Protein AF-A0AAV3RYH8-F1 (afdb_monomer_lite)

pLDDT: mean 80.24, std 12.58, range [38.59, 91.19]

Secondary structure (DSSP, 8-state):
-----TTS-SSSPPP--SS-HHHHHHHHHHHHHHH-HHHHHHHHH-----EEEETTEEEEPPGGG----

Organism: Lithospermum erythrorhizon (NCBI:txid34254)

Sequence (69 aa):
MEGFREGGSTARPPVLDGTNYAYWKARMTAFLKSMDTTTLKVVRAGWIAPTFDNEGLATVKPEDDWTEE

Radius of gyration: 17.51 Å; chains: 1; bounding box: 36×20×57 Å

Structure (mmCIF, N/CA/C/O backbone):
data_AF-A0AAV3RYH8-F1
#
_entry.id   AF-A0AAV3RYH8-F1
#
loop_
_atom_site.group_PDB
_atom_site.id
_atom_site.type_symbol
_atom_site.label_atom_id
_atom_site.label_alt_id
_atom_site.label_comp_id
_atom_site.label_asym_id
_atom_site.label_entity_id
_atom_site.label_seq_id
_atom_site.pdbx_PDB_ins_code
_atom_site.Cartn_x
_atom_site.Cartn_y
_atom_site.Cartn_z
_atom_site.occupancy
_atom_site.B_iso_or_equiv
_atom_site.auth_seq_id
_atom_site.auth_comp_id
_atom_site.auth_asym_id
_atom_site.auth_atom_id
_atom_site.pdbx_PDB_model_num
ATOM 1 N N . MET A 1 1 ? 3.392 3.345 -34.616 1.00 38.59 1 MET A N 1
ATOM 2 C CA . MET A 1 1 ? 2.646 4.073 -33.573 1.00 38.59 1 MET A CA 1
ATOM 3 C C . MET A 1 1 ? 3.253 3.618 -32.257 1.00 38.59 1 MET A C 1
ATOM 5 O O . MET A 1 1 ? 2.896 2.558 -31.770 1.00 38.59 1 MET A O 1
ATOM 9 N N . GLU A 1 2 ? 4.303 4.305 -31.804 1.00 42.69 2 GLU A N 1
ATOM 10 C CA . GLU A 1 2 ? 5.016 3.948 -30.571 1.00 42.69 2 GLU A CA 1
ATOM 11 C C . GLU A 1 2 ? 4.061 4.245 -29.410 1.00 42.69 2 GLU A C 1
ATOM 13 O O . GLU A 1 2 ? 3.784 5.408 -29.108 1.00 42.69 2 GLU A O 1
ATOM 18 N N . GLY A 1 3 ? 3.453 3.195 -28.853 1.00 52.16 3 GLY A N 1
ATOM 19 C CA . GLY A 1 3 ? 2.555 3.311 -27.712 1.00 52.16 3 GLY A CA 1
ATOM 20 C C . GLY A 1 3 ? 3.279 4.037 -26.586 1.00 52.16 3 GLY A C 1
ATOM 21 O O . GLY A 1 3 ? 4.449 3.760 -26.328 1.00 52.16 3 GLY A O 1
ATOM 22 N N . PHE A 1 4 ? 2.602 5.007 -25.967 1.00 50.97 4 PHE A N 1
ATOM 23 C CA . PHE A 1 4 ? 3.087 5.723 -24.789 1.00 50.97 4 PHE A CA 1
ATOM 24 C C . PHE A 1 4 ? 3.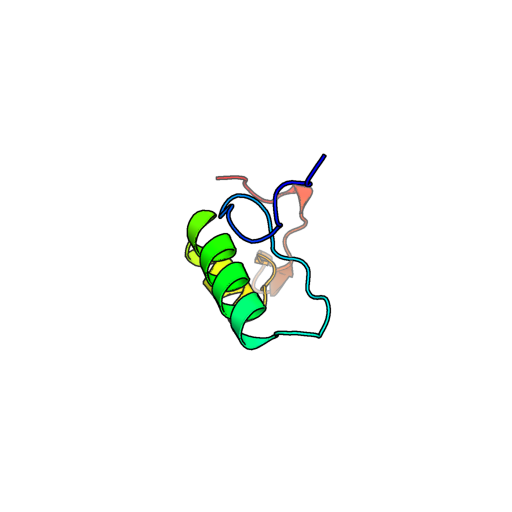798 4.742 -23.857 1.00 50.97 4 PHE A C 1
ATOM 26 O O . PHE A 1 4 ? 3.140 3.885 -23.274 1.00 50.97 4 PHE A O 1
ATOM 33 N N . ARG A 1 5 ? 5.128 4.854 -23.752 1.00 54.81 5 ARG A N 1
ATOM 34 C CA . ARG A 1 5 ? 5.936 4.021 -22.861 1.00 54.81 5 ARG A CA 1
ATOM 35 C C . ARG A 1 5 ? 5.325 4.111 -21.465 1.00 54.81 5 ARG A C 1
ATOM 37 O O . ARG A 1 5 ? 5.349 5.175 -20.836 1.00 54.81 5 ARG A O 1
ATOM 44 N N . GLU A 1 6 ? 4.706 3.022 -21.022 1.00 58.50 6 GLU A N 1
ATOM 45 C CA . GLU A 1 6 ? 4.217 2.879 -19.658 1.00 58.50 6 GLU A CA 1
ATOM 46 C C . GLU A 1 6 ? 5.387 3.183 -18.717 1.00 58.50 6 GLU A C 1
ATOM 48 O O . GLU A 1 6 ? 6.480 2.648 -18.877 1.00 58.50 6 GLU A O 1
ATOM 53 N N . GLY A 1 7 ? 5.199 4.127 -17.790 1.00 53.09 7 GLY A N 1
ATOM 54 C CA . GLY A 1 7 ? 6.266 4.543 -16.870 1.00 53.09 7 GLY A CA 1
ATOM 55 C C . GLY A 1 7 ? 6.486 6.049 -16.734 1.00 53.09 7 GLY A C 1
ATOM 56 O O . GLY A 1 7 ? 7.229 6.458 -15.849 1.00 53.09 7 GLY A O 1
ATOM 57 N N . GLY A 1 8 ? 5.825 6.893 -17.537 1.00 55.59 8 GLY A N 1
ATOM 58 C CA . GLY A 1 8 ? 5.848 8.356 -17.354 1.00 55.59 8 GLY A CA 1
ATOM 59 C C . GLY A 1 8 ? 4.768 8.882 -16.398 1.00 55.59 8 GLY A C 1
ATOM 60 O O . GLY A 1 8 ? 5.038 9.705 -15.526 1.00 55.59 8 GLY A O 1
ATOM 61 N N . SER A 1 9 ? 3.550 8.343 -16.485 1.00 61.75 9 SER A N 1
ATOM 62 C CA . SER A 1 9 ? 2.376 8.850 -15.759 1.00 61.75 9 SER A CA 1
ATOM 63 C C . SER A 1 9 ? 2.346 8.428 -14.287 1.00 61.75 9 SER A C 1
ATOM 65 O O . SER A 1 9 ? 2.472 7.244 -13.982 1.00 61.75 9 SER A O 1
ATOM 67 N N . THR A 1 10 ? 2.162 9.383 -13.375 1.00 64.06 10 THR A N 1
ATOM 68 C CA . THR A 1 10 ? 1.825 9.125 -11.961 1.00 64.06 10 THR A CA 1
ATOM 69 C C . THR A 1 10 ? 0.343 8.817 -11.760 1.00 64.06 10 THR A C 1
ATOM 71 O O . THR A 1 10 ? -0.040 8.461 -10.660 1.00 64.06 10 THR A O 1
ATOM 74 N N . ALA A 1 11 ? -0.481 8.932 -12.806 1.00 65.81 11 ALA A N 1
ATOM 75 C CA . ALA A 1 11 ? -1.922 8.689 -12.754 1.00 65.81 11 ALA A CA 1
ATOM 76 C C . ALA A 1 11 ? -2.311 7.256 -13.152 1.00 65.81 11 ALA A C 1
ATOM 78 O O . ALA A 1 11 ? -3.483 6.900 -13.088 1.00 65.81 11 ALA A O 1
ATOM 79 N N . ARG A 1 12 ? -1.354 6.427 -13.590 1.00 78.56 12 ARG A N 1
ATOM 80 C CA . ARG A 1 12 ? -1.590 5.020 -13.939 1.00 78.56 12 ARG A CA 1
ATOM 81 C C . ARG A 1 12 ? -0.655 4.111 -13.140 1.00 78.56 12 ARG A C 1
ATOM 83 O O . ARG A 1 12 ? 0.539 4.420 -13.068 1.00 78.56 12 ARG A O 1
ATOM 90 N N . PRO A 1 13 ? -1.160 3.010 -12.561 1.00 80.19 13 PRO A N 1
ATOM 91 C CA . PRO A 1 13 ? -0.321 2.081 -11.820 1.00 80.19 13 PRO A CA 1
ATOM 92 C C . PRO A 1 13 ? 0.665 1.380 -12.772 1.00 80.19 13 PRO A C 1
ATOM 94 O O . PRO A 1 13 ? 0.277 1.001 -13.878 1.00 80.19 13 PRO A O 1
ATOM 97 N N . PRO A 1 14 ? 1.942 1.208 -12.385 1.00 85.12 14 PRO A N 1
ATOM 98 C CA . PRO A 1 14 ? 2.908 0.464 -13.190 1.00 85.12 14 PRO A CA 1
ATOM 99 C C . PRO A 1 14 ? 2.627 -1.047 -13.163 1.00 85.12 14 PRO A C 1
ATOM 101 O O . PRO A 1 14 ? 2.355 -1.618 -12.104 1.00 85.12 14 PRO A O 1
ATOM 104 N N . VAL A 1 15 ? 2.774 -1.708 -14.313 1.00 86.19 15 VAL A N 1
ATOM 105 C CA . VAL A 1 15 ? 2.673 -3.171 -14.440 1.00 86.19 15 VAL A CA 1
ATOM 106 C C . VAL A 1 15 ? 3.911 -3.841 -13.843 1.00 86.19 15 VAL A C 1
ATOM 108 O O . VAL A 1 15 ? 5.036 -3.413 -14.101 1.00 86.19 15 VAL A O 1
ATOM 111 N N . LEU A 1 16 ? 3.710 -4.886 -13.034 1.00 87.06 16 LEU A N 1
ATOM 112 C CA . LEU A 1 16 ? 4.794 -5.736 -12.540 1.00 87.06 16 LEU A CA 1
ATOM 113 C C . LEU A 1 16 ? 5.040 -6.864 -13.549 1.00 87.06 16 LEU A C 1
ATOM 115 O O . LEU A 1 16 ? 4.306 -7.845 -13.574 1.00 87.06 16 LEU A O 1
ATOM 119 N N . ASP A 1 17 ? 6.071 -6.713 -14.374 1.00 87.94 17 ASP A N 1
ATOM 120 C CA . ASP A 1 17 ? 6.451 -7.660 -15.435 1.00 87.94 17 ASP A CA 1
ATOM 121 C C . ASP A 1 17 ? 7.606 -8.603 -15.035 1.00 87.94 17 ASP A C 1
ATOM 123 O O . ASP A 1 17 ? 7.997 -9.485 -15.794 1.00 87.94 17 ASP A O 1
ATOM 127 N N . GLY A 1 18 ? 8.170 -8.408 -13.838 1.00 83.00 18 GLY A N 1
ATOM 128 C CA . GLY A 1 18 ? 9.267 -9.208 -13.291 1.00 83.00 18 GLY A CA 1
ATOM 129 C C . GLY A 1 18 ? 10.673 -8.803 -13.750 1.00 83.00 18 GLY A C 1
ATOM 130 O O . GLY A 1 18 ? 11.640 -9.371 -13.246 1.00 83.00 18 GLY A O 1
ATOM 131 N N . THR A 1 19 ? 10.832 -7.816 -14.640 1.00 86.31 19 THR A N 1
ATOM 132 C CA . THR A 1 19 ? 12.153 -7.472 -15.203 1.00 86.31 19 THR A CA 1
ATOM 133 C C . THR A 1 19 ? 12.908 -6.415 -14.394 1.00 86.31 19 THR A C 1
ATOM 135 O O . THR A 1 19 ? 14.139 -6.434 -14.347 1.00 86.31 19 THR A O 1
ATOM 138 N N . ASN A 1 20 ? 12.203 -5.501 -13.713 1.00 88.56 20 ASN A N 1
ATOM 139 C CA . ASN A 1 20 ? 12.831 -4.446 -12.914 1.00 88.56 20 ASN A CA 1
ATOM 140 C C . ASN A 1 20 ? 12.004 -4.065 -11.678 1.00 88.56 20 ASN A C 1
ATOM 142 O O . ASN A 1 20 ? 11.333 -3.0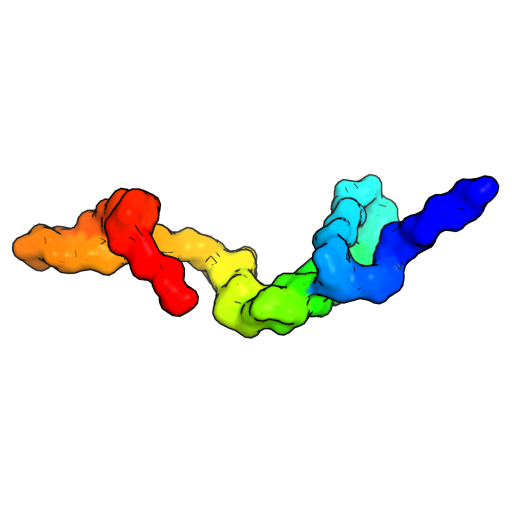29 -11.624 1.00 88.56 20 ASN A O 1
ATOM 146 N N . TYR A 1 21 ? 12.098 -4.896 -10.639 1.00 89.81 21 TYR A N 1
ATOM 147 C CA . TYR A 1 21 ? 11.374 -4.678 -9.387 1.00 89.81 21 TYR A CA 1
ATOM 148 C C . TYR A 1 21 ? 11.726 -3.349 -8.701 1.00 89.81 21 TYR A C 1
ATOM 150 O O . TYR A 1 21 ? 10.847 -2.695 -8.144 1.00 89.81 21 TYR A O 1
ATOM 158 N N . ALA A 1 22 ? 12.991 -2.913 -8.745 1.00 91.19 22 ALA A N 1
ATOM 159 C CA . ALA A 1 22 ? 13.406 -1.658 -8.115 1.00 91.19 22 ALA A CA 1
ATOM 160 C C . ALA A 1 22 ? 12.729 -0.443 -8.770 1.00 91.19 22 ALA A C 1
ATOM 162 O O . ALA A 1 22 ? 12.187 0.420 -8.073 1.00 91.19 22 ALA A O 1
ATOM 163 N N . TYR A 1 23 ? 12.702 -0.412 -10.105 1.00 87.81 23 TYR A N 1
ATOM 164 C CA . TYR A 1 23 ? 11.998 0.613 -10.869 1.00 87.81 23 TYR A CA 1
ATOM 165 C C . TYR A 1 23 ? 10.488 0.561 -10.624 1.00 87.81 23 TYR A C 1
ATOM 167 O O . TYR A 1 23 ? 9.884 1.584 -10.289 1.00 87.81 23 TYR A O 1
ATOM 175 N N . TRP A 1 24 ? 9.890 -0.633 -10.700 1.00 89.75 24 TRP A N 1
ATOM 176 C CA . TRP A 1 24 ? 8.469 -0.835 -10.418 1.00 89.75 24 TRP A CA 1
ATOM 177 C C . TRP A 1 24 ? 8.091 -0.337 -9.019 1.00 89.75 24 TRP A C 1
ATOM 179 O O . TRP A 1 24 ? 7.153 0.445 -8.869 1.00 89.75 24 TRP A O 1
ATOM 189 N N . LYS A 1 25 ? 8.870 -0.699 -7.994 1.00 89.88 25 LYS A N 1
ATOM 190 C CA . LYS A 1 25 ? 8.637 -0.300 -6.601 1.00 89.88 25 LYS A CA 1
ATOM 191 C C . LYS A 1 25 ? 8.683 1.216 -6.429 1.00 89.88 25 LYS A C 1
ATOM 193 O O . LYS A 1 25 ? 7.838 1.774 -5.724 1.00 89.88 25 LYS A O 1
ATOM 198 N N . ALA A 1 26 ? 9.642 1.894 -7.062 1.00 90.31 26 ALA A N 1
ATOM 199 C CA . ALA A 1 26 ? 9.742 3.351 -7.014 1.00 90.31 26 ALA A CA 1
ATOM 200 C C . ALA A 1 26 ? 8.520 4.022 -7.666 1.00 90.31 26 ALA A C 1
ATOM 202 O O . ALA A 1 26 ? 7.924 4.925 -7.075 1.00 90.31 26 ALA A O 1
ATOM 203 N N . ARG A 1 27 ? 8.097 3.534 -8.840 1.00 88.81 27 ARG A N 1
ATOM 204 C CA . ARG A 1 27 ? 6.921 4.040 -9.566 1.00 88.81 27 ARG A CA 1
ATOM 205 C C . ARG A 1 27 ? 5.614 3.774 -8.821 1.00 88.81 27 ARG A C 1
ATOM 207 O O . ARG A 1 27 ? 4.814 4.692 -8.686 1.00 88.81 27 ARG A O 1
ATOM 214 N N . MET A 1 28 ? 5.426 2.571 -8.285 1.00 89.75 28 MET A N 1
ATOM 215 C CA . MET A 1 28 ? 4.235 2.204 -7.514 1.00 89.75 28 MET A CA 1
ATOM 216 C C . MET A 1 28 ? 4.147 3.028 -6.226 1.00 89.75 28 MET A C 1
ATOM 218 O O . MET A 1 28 ? 3.089 3.541 -5.881 1.00 89.75 28 MET A O 1
ATOM 222 N N . THR A 1 29 ? 5.280 3.257 -5.553 1.00 89.25 29 THR A N 1
ATOM 223 C CA . THR A 1 29 ? 5.323 4.147 -4.384 1.00 89.25 29 THR A CA 1
ATOM 224 C C . THR A 1 29 ? 4.913 5.577 -4.748 1.00 89.25 29 THR A C 1
ATOM 226 O O . THR A 1 29 ? 4.180 6.204 -3.989 1.00 89.25 29 THR A O 1
ATOM 229 N N . ALA A 1 30 ? 5.376 6.109 -5.885 1.00 88.88 30 ALA A N 1
ATOM 230 C CA . ALA A 1 30 ? 5.000 7.447 -6.343 1.00 88.88 30 ALA A CA 1
ATOM 231 C C . ALA A 1 30 ? 3.513 7.540 -6.731 1.00 88.88 30 ALA A C 1
ATOM 233 O O . ALA A 1 30 ? 2.857 8.504 -6.349 1.00 88.88 30 ALA A O 1
ATOM 234 N N . PHE A 1 31 ? 2.984 6.522 -7.419 1.00 87.25 31 PHE A N 1
ATOM 235 C CA . PHE A 1 31 ? 1.564 6.398 -7.762 1.00 87.25 31 PHE A CA 1
ATOM 236 C C . PHE A 1 31 ? 0.682 6.427 -6.503 1.00 87.25 31 PHE A C 1
ATOM 238 O O . PHE A 1 31 ? -0.166 7.307 -6.370 1.00 87.25 31 PHE A O 1
ATOM 245 N N . LEU A 1 32 ? 0.960 5.564 -5.518 1.00 88.75 32 LEU A N 1
ATOM 246 C CA . LEU A 1 32 ? 0.198 5.515 -4.262 1.00 88.75 32 LEU A CA 1
ATOM 247 C C . LEU A 1 32 ? 0.270 6.837 -3.484 1.00 88.75 32 LEU A C 1
ATOM 249 O O . LEU A 1 32 ? -0.741 7.293 -2.967 1.00 88.75 32 LEU A O 1
ATOM 253 N N . LYS A 1 33 ? 1.441 7.491 -3.439 1.00 85.69 33 LYS A N 1
ATOM 254 C CA . LYS A 1 33 ? 1.581 8.818 -2.810 1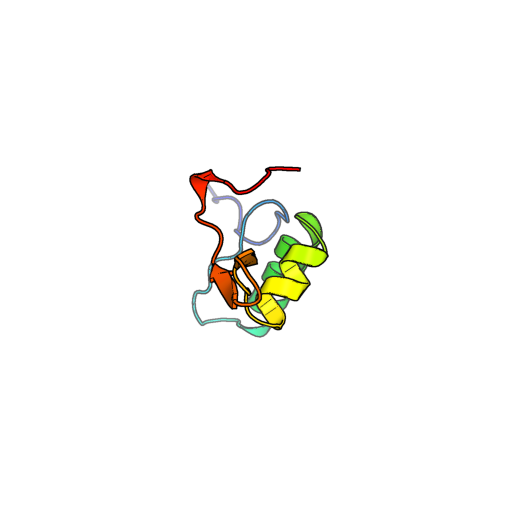.00 85.69 33 LYS A CA 1
ATOM 255 C C . LYS A 1 33 ? 0.783 9.911 -3.515 1.00 85.69 33 LYS A C 1
ATOM 257 O O . LYS A 1 33 ? 0.394 10.861 -2.850 1.00 85.69 33 LYS A O 1
ATOM 262 N N . SER A 1 34 ? 0.610 9.816 -4.835 1.00 85.38 34 SER A N 1
ATOM 263 C CA . SER A 1 34 ? -0.180 10.790 -5.594 1.00 85.38 34 SER A CA 1
ATOM 264 C C . SER A 1 34 ? -1.686 10.619 -5.418 1.00 85.38 34 SER A C 1
ATOM 266 O O . SER A 1 34 ? -2.410 11.577 -5.656 1.00 85.38 34 SER A O 1
ATOM 268 N N . MET A 1 35 ? -2.142 9.435 -4.992 1.00 84.62 35 MET A N 1
ATOM 269 C CA . MET A 1 35 ? -3.529 9.221 -4.581 1.00 84.62 35 MET A CA 1
ATOM 270 C C . MET A 1 35 ? -3.753 9.834 -3.204 1.00 84.62 35 MET A C 1
ATOM 272 O O . MET A 1 35 ? -4.499 10.794 -3.070 1.00 84.62 35 MET A O 1
ATOM 276 N N . ASP A 1 36 ? -3.068 9.293 -2.195 1.00 83.94 36 ASP A N 1
ATOM 277 C CA . ASP A 1 36 ? -3.131 9.784 -0.828 1.00 83.94 36 ASP A CA 1
ATOM 278 C C . ASP A 1 36 ? -2.033 9.125 0.038 1.00 83.94 36 ASP A C 1
ATOM 280 O O . ASP A 1 36 ? -1.614 7.978 -0.157 1.00 83.94 36 ASP A O 1
ATOM 284 N N . THR A 1 37 ? -1.533 9.859 1.033 1.00 80.44 37 THR A N 1
ATOM 285 C CA . THR A 1 37 ? -0.461 9.362 1.908 1.00 80.44 37 THR A CA 1
ATOM 286 C C . THR A 1 37 ? -0.925 8.269 2.871 1.00 80.44 37 THR A C 1
ATOM 288 O O . THR A 1 37 ? -0.107 7.429 3.263 1.00 80.44 37 THR A O 1
ATOM 291 N N . THR A 1 38 ? -2.212 8.237 3.225 1.00 83.94 38 THR A N 1
ATOM 292 C CA . THR A 1 38 ? -2.849 7.169 4.010 1.00 83.94 38 THR A CA 1
ATOM 293 C C . THR A 1 38 ? -2.943 5.893 3.185 1.00 83.94 38 THR A C 1
ATOM 295 O O . THR A 1 38 ? -2.576 4.833 3.688 1.00 83.94 38 THR A O 1
ATOM 298 N N . THR A 1 39 ? -3.259 5.992 1.891 1.00 84.06 39 THR A N 1
ATOM 299 C CA . THR A 1 39 ? -3.265 4.843 0.963 1.00 84.06 39 THR A CA 1
ATOM 300 C C . THR A 1 39 ? -1.919 4.106 0.953 1.00 84.06 39 THR A C 1
ATOM 302 O O . THR A 1 39 ? -1.867 2.884 1.106 1.00 84.06 39 THR A O 1
ATOM 305 N N . LEU A 1 40 ? -0.789 4.823 0.863 1.00 84.50 40 LEU A N 1
ATOM 306 C CA . LEU A 1 40 ? 0.535 4.183 0.937 1.00 84.50 40 LEU A CA 1
ATOM 307 C C . LEU A 1 40 ? 0.787 3.504 2.297 1.00 84.50 40 LEU A C 1
ATOM 309 O O . LEU A 1 40 ? 1.425 2.449 2.346 1.00 84.50 40 LEU A O 1
ATOM 313 N N . LYS A 1 41 ? 0.343 4.115 3.402 1.00 85.19 41 LYS A N 1
ATOM 314 C CA . LYS A 1 41 ? 0.501 3.539 4.747 1.00 85.19 41 LYS A CA 1
ATOM 315 C C . LYS A 1 41 ? -0.299 2.244 4.879 1.00 85.19 41 LYS A C 1
ATOM 317 O O . LYS A 1 41 ? 0.269 1.257 5.332 1.00 85.19 41 LYS A O 1
ATOM 322 N N . VAL A 1 42 ? -1.548 2.234 4.412 1.00 87.56 42 VAL A N 1
ATOM 323 C CA . VAL A 1 42 ? -2.438 1.063 4.391 1.00 87.56 42 VAL A CA 1
ATOM 324 C C . VAL A 1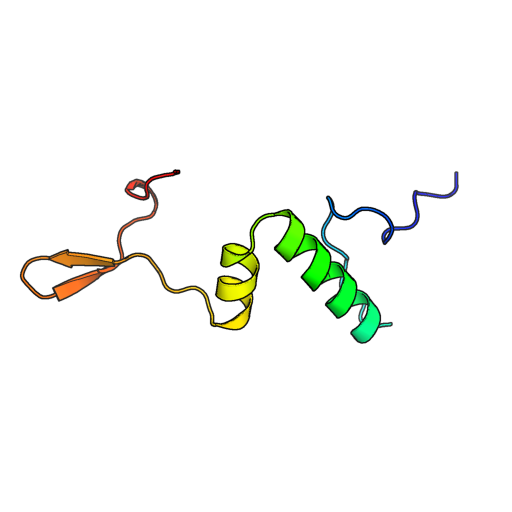 42 ? -1.812 -0.090 3.606 1.00 87.56 42 VAL A C 1
ATOM 326 O O . VAL A 1 42 ? -1.702 -1.198 4.120 1.00 87.56 42 VAL A O 1
ATOM 329 N N . VAL A 1 43 ? -1.293 0.171 2.403 1.00 86.38 43 VAL A N 1
ATOM 330 C CA . VAL A 1 43 ? -0.632 -0.864 1.585 1.00 86.38 43 VAL A CA 1
ATOM 331 C C . VAL A 1 43 ? 0.615 -1.438 2.273 1.00 86.38 43 VAL A C 1
ATOM 333 O O . VAL A 1 43 ? 0.921 -2.616 2.112 1.00 86.38 43 VAL A O 1
ATOM 336 N N . ARG A 1 44 ? 1.355 -0.628 3.043 1.00 85.00 44 ARG A N 1
ATOM 337 C CA . ARG A 1 44 ? 2.570 -1.074 3.751 1.00 85.00 44 ARG A CA 1
ATOM 338 C C . ARG A 1 44 ? 2.288 -1.816 5.052 1.00 85.00 44 ARG A C 1
ATOM 340 O O . ARG A 1 44 ? 3.009 -2.758 5.361 1.00 85.00 44 ARG A O 1
ATOM 347 N N . ALA A 1 45 ? 1.322 -1.342 5.830 1.00 88.19 45 ALA A N 1
ATOM 348 C CA . ALA A 1 45 ? 0.983 -1.900 7.136 1.00 88.19 45 ALA A CA 1
ATOM 349 C C . ALA A 1 45 ? 0.044 -3.113 7.034 1.00 88.19 45 ALA A C 1
ATOM 351 O O . ALA A 1 45 ? -0.051 -3.887 7.981 1.00 88.19 45 ALA A O 1
ATOM 352 N N . GLY A 1 46 ? -0.609 -3.288 5.884 1.00 84.06 46 GLY A N 1
ATOM 353 C CA . GLY A 1 46 ? -1.765 -4.159 5.747 1.00 84.06 46 GLY A CA 1
ATOM 354 C C . GLY A 1 46 ? -3.035 -3.356 6.009 1.00 84.06 46 GLY A C 1
ATOM 355 O O . GLY A 1 46 ? -3.104 -2.544 6.934 1.00 84.06 46 GLY A O 1
ATOM 356 N N . TRP A 1 47 ? -4.033 -3.550 5.154 1.00 84.88 47 TRP A N 1
ATOM 357 C CA . TRP A 1 47 ? -5.339 -2.944 5.356 1.00 84.88 47 TRP A CA 1
ATOM 358 C C . TRP A 1 47 ? -6.045 -3.595 6.546 1.00 84.88 47 TRP A C 1
ATOM 360 O O . TRP A 1 47 ? -6.018 -4.815 6.700 1.00 84.88 47 TRP A O 1
ATOM 370 N N . ILE A 1 48 ? -6.661 -2.762 7.383 1.00 82.19 48 ILE A N 1
ATOM 371 C CA . ILE A 1 48 ? -7.473 -3.182 8.524 1.00 82.19 48 ILE A CA 1
ATOM 372 C C . ILE A 1 48 ? -8.892 -2.709 8.239 1.00 82.19 48 ILE A C 1
ATOM 374 O O . ILE A 1 48 ? -9.105 -1.520 7.996 1.00 82.19 48 ILE A O 1
ATOM 378 N N . ALA A 1 49 ? -9.841 -3.643 8.256 1.00 83.88 49 ALA A N 1
ATOM 379 C CA . ALA A 1 49 ? -11.242 -3.323 8.038 1.00 83.88 49 ALA A CA 1
ATOM 380 C C . ALA A 1 49 ? -11.753 -2.358 9.121 1.00 83.88 49 ALA A C 1
ATOM 382 O O . ALA A 1 49 ? -11.401 -2.534 10.293 1.00 83.88 49 ALA A O 1
ATOM 383 N N . PRO A 1 50 ? -12.586 -1.360 8.772 1.00 84.94 50 PRO A N 1
ATOM 384 C CA . PRO A 1 50 ? -13.219 -0.514 9.769 1.00 84.94 50 PRO A CA 1
ATOM 385 C C . PRO A 1 50 ? -14.072 -1.377 10.696 1.00 84.94 50 PRO A C 1
ATOM 387 O O . PRO A 1 50 ? -14.800 -2.261 10.243 1.00 84.94 50 PRO A O 1
ATOM 390 N N . THR A 1 51 ? -14.004 -1.111 11.995 1.00 89.50 51 THR A N 1
ATOM 391 C CA . THR A 1 51 ? -14.830 -1.784 13.000 1.00 89.50 51 THR A CA 1
ATOM 392 C C . THR A 1 51 ? -15.705 -0.776 13.720 1.00 89.50 51 THR A C 1
ATOM 394 O O . THR A 1 51 ? -15.291 0.365 13.929 1.00 89.50 51 THR A O 1
ATOM 397 N N . PHE A 1 52 ? -16.889 -1.204 14.141 1.00 86.56 52 PHE A N 1
ATOM 398 C CA . PHE A 1 52 ? -17.723 -0.462 15.080 1.00 86.56 52 PHE A CA 1
ATOM 399 C C . PHE A 1 52 ? -17.813 -1.222 16.405 1.00 86.56 52 PHE A C 1
ATOM 401 O O . PHE A 1 52 ? -17.611 -2.437 16.445 1.00 86.56 52 PHE A O 1
ATOM 408 N N . ASP A 1 53 ? -18.064 -0.492 17.490 1.00 87.94 53 ASP A N 1
ATOM 409 C CA . ASP A 1 53 ? -18.341 -1.109 18.783 1.00 87.94 53 ASP A CA 1
ATOM 410 C C . ASP A 1 53 ? -19.793 -1.585 18.804 1.00 87.94 53 ASP A C 1
ATOM 412 O O . ASP A 1 53 ? -20.716 -0.792 18.603 1.00 87.94 53 ASP A O 1
ATOM 416 N N . ASN A 1 54 ? -19.982 -2.881 19.026 1.00 84.12 54 ASN A N 1
ATOM 417 C CA . ASN A 1 54 ? -21.277 -3.476 19.287 1.00 84.12 54 ASN A CA 1
ATOM 418 C C . ASN A 1 54 ? -21.263 -4.093 20.685 1.00 84.12 54 ASN A C 1
ATOM 420 O O . ASN A 1 54 ? -20.871 -5.249 20.858 1.00 84.12 54 ASN A O 1
ATOM 424 N N . GLU A 1 55 ? -21.679 -3.306 21.678 1.00 83.06 55 GLU A N 1
ATOM 425 C CA . GLU A 1 55 ? -21.793 -3.736 23.078 1.00 83.06 55 GLU A CA 1
ATOM 426 C C . GLU A 1 55 ? -20.464 -4.279 23.642 1.00 83.06 55 GLU A C 1
ATOM 428 O O . GLU A 1 55 ? -20.424 -5.294 24.338 1.00 83.06 55 GLU A O 1
ATOM 433 N N . GLY A 1 56 ? -19.350 -3.605 23.330 1.00 80.12 56 G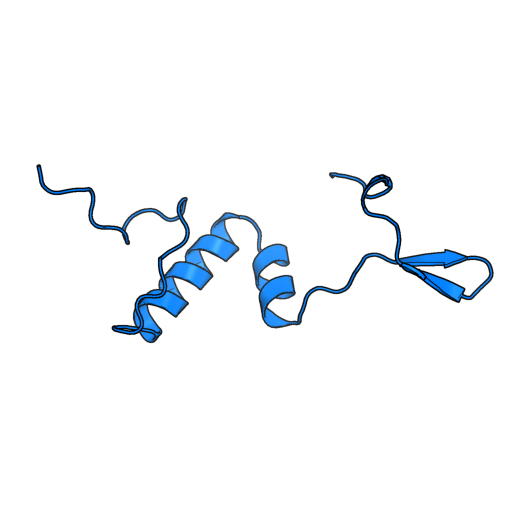LY A N 1
ATOM 434 C CA . GLY A 1 56 ? -18.008 -3.998 23.769 1.00 80.12 56 GLY A CA 1
ATOM 435 C C . GLY A 1 56 ? -17.335 -5.077 22.915 1.00 80.12 56 GLY A C 1
ATOM 436 O O . GLY A 1 56 ? -16.211 -5.484 23.225 1.00 80.12 56 GLY A O 1
ATOM 437 N N . LEU A 1 57 ? -17.980 -5.537 21.835 1.00 82.06 57 LEU A N 1
ATOM 438 C CA . LEU A 1 57 ? -17.357 -6.362 20.803 1.00 82.06 57 LEU A CA 1
ATOM 439 C C . LEU A 1 57 ? -17.047 -5.509 19.568 1.00 82.06 57 LEU A C 1
ATOM 441 O O . LEU A 1 57 ? -17.942 -4.912 18.975 1.00 82.06 57 LEU A O 1
ATOM 445 N N . ALA A 1 58 ? -15.783 -5.496 19.139 1.00 83.38 58 ALA A N 1
ATOM 446 C CA . ALA A 1 58 ? -15.398 -4.878 17.875 1.00 83.38 58 ALA A CA 1
ATOM 447 C C . ALA A 1 58 ? -15.863 -5.758 16.705 1.00 83.38 58 ALA A C 1
ATOM 449 O O . ALA A 1 58 ? -15.291 -6.819 16.442 1.00 83.38 58 ALA A O 1
ATOM 450 N N . THR A 1 59 ? -16.902 -5.319 16.001 1.00 86.75 59 THR A N 1
ATOM 451 C CA . THR A 1 59 ? -17.449 -5.998 14.823 1.00 86.75 59 THR A CA 1
ATOM 452 C C . THR A 1 59 ? -17.014 -5.283 13.551 1.00 86.75 59 THR A C 1
ATOM 454 O O . THR A 1 59 ? -16.986 -4.053 13.495 1.00 86.75 59 THR A O 1
ATOM 457 N N . VAL A 1 60 ? -16.659 -6.049 12.514 1.00 89.12 60 VAL A N 1
ATOM 458 C CA . VAL A 1 60 ? -16.319 -5.488 11.198 1.00 89.12 60 VAL A CA 1
ATOM 459 C C . VAL A 1 60 ? -17.536 -4.757 10.645 1.00 89.12 60 VAL A C 1
ATOM 461 O O . VAL A 1 60 ? -18.632 -5.315 10.592 1.00 89.12 60 VAL A O 1
ATOM 464 N N . LYS A 1 61 ? -17.340 -3.501 10.251 1.00 88.62 61 LYS A N 1
ATOM 465 C CA . LYS A 1 61 ? -18.374 -2.683 9.631 1.00 88.62 61 LYS A CA 1
ATOM 466 C C . LYS A 1 61 ? -18.603 -3.188 8.201 1.00 88.62 61 LYS A C 1
ATOM 468 O O . LYS A 1 61 ? -17.617 -3.292 7.465 1.00 88.62 61 LYS A O 1
ATOM 473 N N . PRO A 1 62 ? -19.841 -3.506 7.792 1.00 88.25 62 PRO A N 1
ATOM 474 C CA . PRO A 1 62 ? -20.118 -3.894 6.411 1.00 88.25 62 PRO A CA 1
ATOM 475 C C . PRO A 1 62 ? -19.815 -2.727 5.462 1.00 88.25 62 PRO A C 1
ATOM 477 O O . PRO A 1 62 ? -19.958 -1.566 5.846 1.00 88.25 62 PRO A O 1
ATOM 480 N N . GLU A 1 63 ? -19.369 -3.043 4.244 1.00 84.62 63 GLU A N 1
ATOM 481 C CA . GLU A 1 63 ? -18.925 -2.053 3.249 1.00 84.62 63 GLU A CA 1
ATOM 482 C C . GLU A 1 63 ? -20.016 -1.035 2.895 1.00 84.62 63 GLU A C 1
ATOM 484 O O . GLU A 1 63 ? -19.714 0.148 2.777 1.00 84.62 63 GLU A O 1
ATOM 489 N N . ASP A 1 64 ? -21.282 -1.462 2.824 1.00 86.69 64 ASP A N 1
ATOM 490 C CA . ASP A 1 64 ? -22.430 -0.580 2.561 1.00 86.69 64 ASP A CA 1
ATOM 491 C C . ASP A 1 64 ? -22.601 0.545 3.597 1.00 86.69 64 ASP A C 1
ATOM 493 O O . ASP A 1 64 ? -23.171 1.588 3.285 1.00 86.69 64 ASP A O 1
ATOM 497 N N . ASP A 1 65 ? -22.095 0.362 4.822 1.00 84.75 65 ASP A N 1
ATOM 498 C CA . ASP A 1 65 ? -22.174 1.368 5.885 1.00 84.75 65 ASP A CA 1
ATOM 499 C C . ASP A 1 65 ? -20.910 2.243 5.966 1.00 84.75 65 ASP A C 1
ATOM 501 O O . ASP A 1 65 ? -20.774 3.070 6.878 1.00 84.75 65 ASP A O 1
ATOM 505 N N . TRP A 1 66 ? -19.921 2.054 5.090 1.00 86.44 66 TRP A N 1
ATOM 506 C CA . TRP A 1 66 ? -18.708 2.870 5.110 1.00 86.44 66 TRP A CA 1
ATOM 507 C C . TRP A 1 66 ? -19.020 4.288 4.634 1.00 86.44 66 TRP A C 1
ATOM 509 O O . TRP A 1 66 ? -19.733 4.502 3.661 1.00 86.44 66 TRP A O 1
ATOM 519 N N . THR A 1 67 ? -18.488 5.282 5.342 1.00 78.56 67 THR A N 1
ATOM 520 C CA . THR A 1 67 ? -18.594 6.673 4.904 1.00 78.56 67 THR A CA 1
ATOM 521 C C . THR A 1 67 ? -17.507 6.933 3.872 1.00 78.56 67 THR A C 1
ATOM 523 O O . THR A 1 67 ? -16.323 6.800 4.188 1.00 78.56 67 THR A O 1
ATOM 526 N N . GLU A 1 68 ? -17.906 7.309 2.664 1.00 69.69 68 GLU A N 1
ATOM 527 C CA . GLU A 1 68 ? -17.027 7.978 1.709 1.00 69.69 68 GLU A CA 1
ATOM 528 C C . GLU A 1 68 ? -16.868 9.418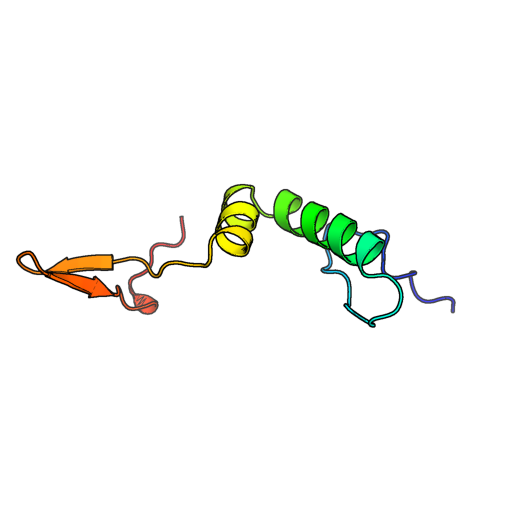 2.219 1.00 69.69 68 GLU A C 1
ATOM 530 O O . GLU A 1 68 ? -17.862 10.131 2.345 1.00 69.69 68 GLU A O 1
ATOM 535 N N . GLU A 1 69 ? -15.666 9.791 2.664 1.00 58.84 69 GLU A N 1
ATOM 536 C CA . GLU A 1 69 ? -15.373 11.153 3.148 1.00 58.84 69 GLU A CA 1
ATOM 537 C C . GLU A 1 69 ? -15.673 12.224 2.085 1.00 58.84 69 GLU A C 1
ATOM 539 O O . GLU A 1 69 ? -15.376 11.977 0.891 1.00 58.84 69 GLU A O 1
#

Foldseek 3Di:
DPPDPQQPDLCDQGDCPPPDPPSNVVSNLSNQVVVDPVSSVCVVVPPDADFDDDPNDTDGDDPVPDDPD